Protein AF-A0A7S3V3K7-F1 (afdb_monomer_lite)

Structure (mmCIF, N/CA/C/O backbone):
data_AF-A0A7S3V3K7-F1
#
_entry.id   AF-A0A7S3V3K7-F1
#
loop_
_atom_site.group_PDB
_atom_site.id
_atom_site.type_symbol
_atom_site.label_atom_id
_atom_site.label_alt_id
_atom_site.label_comp_id
_atom_site.label_asym_id
_atom_site.label_entity_id
_atom_site.label_seq_id
_atom_site.pdbx_PDB_ins_code
_atom_site.Cartn_x
_atom_site.Cartn_y
_atom_site.Cartn_z
_atom_site.occupancy
_atom_site.B_iso_or_equiv
_atom_site.auth_seq_id
_atom_site.auth_comp_id
_atom_site.auth_asym_id
_atom_site.auth_atom_id
_atom_site.pdbx_PDB_model_num
ATOM 1 N N . ASP A 1 1 ? 37.224 -3.426 -28.439 1.00 79.62 1 ASP A N 1
ATOM 2 C CA . ASP A 1 1 ? 37.431 -4.455 -29.464 1.00 79.62 1 ASP A CA 1
ATOM 3 C C . ASP A 1 1 ? 36.975 -3.856 -30.791 1.00 79.62 1 ASP A C 1
ATOM 5 O O . ASP A 1 1 ? 35.777 -3.624 -30.920 1.00 79.62 1 ASP A O 1
ATOM 9 N N . PRO A 1 2 ? 37.902 -3.421 -31.664 1.00 82.31 2 PRO A N 1
ATOM 10 C CA . PRO A 1 2 ? 37.580 -2.681 -32.889 1.00 82.31 2 PRO A CA 1
ATOM 11 C C . PRO A 1 2 ? 36.666 -3.451 -33.848 1.00 82.31 2 PRO A C 1
ATOM 13 O O . PRO A 1 2 ? 35.803 -2.840 -34.471 1.00 82.31 2 PRO A O 1
ATOM 16 N N . ASP A 1 3 ? 36.791 -4.778 -33.898 1.00 85.56 3 ASP A N 1
ATOM 17 C CA . ASP A 1 3 ? 36.015 -5.625 -34.810 1.00 85.56 3 ASP A CA 1
ATOM 18 C C . ASP A 1 3 ? 34.524 -5.647 -34.431 1.00 85.56 3 ASP A C 1
ATOM 20 O O . ASP A 1 3 ? 33.648 -5.568 -35.292 1.00 85.56 3 ASP A O 1
ATOM 24 N N . ARG A 1 4 ? 34.216 -5.578 -33.129 1.00 87.19 4 ARG A N 1
ATOM 25 C CA . ARG A 1 4 ? 32.831 -5.518 -32.622 1.00 87.19 4 ARG A CA 1
ATOM 26 C C . ARG A 1 4 ? 32.087 -4.237 -32.994 1.00 87.19 4 ARG A C 1
ATOM 28 O O . ARG A 1 4 ? 30.864 -4.203 -32.912 1.00 87.19 4 ARG A O 1
ATOM 35 N N . ILE A 1 5 ? 32.801 -3.167 -33.354 1.00 89.50 5 ILE A N 1
ATOM 36 C CA . ILE A 1 5 ? 32.175 -1.905 -33.780 1.00 89.50 5 ILE A CA 1
ATOM 37 C C . ILE A 1 5 ? 31.537 -2.083 -35.159 1.00 89.50 5 ILE A C 1
ATOM 39 O O . ILE A 1 5 ? 30.442 -1.580 -35.390 1.00 89.50 5 ILE A O 1
ATOM 43 N N . ILE A 1 6 ? 32.209 -2.811 -36.053 1.00 89.81 6 ILE A N 1
ATOM 44 C CA . ILE A 1 6 ? 31.712 -3.084 -37.403 1.00 89.81 6 ILE A CA 1
ATOM 45 C C . ILE A 1 6 ? 30.536 -4.063 -37.326 1.00 89.81 6 ILE A C 1
ATOM 47 O O . ILE A 1 6 ? 29.502 -3.812 -37.934 1.00 89.81 6 ILE A O 1
ATOM 51 N N . GLU A 1 7 ? 30.648 -5.109 -36.500 1.00 88.50 7 GLU A N 1
ATOM 52 C CA . GLU A 1 7 ? 29.558 -6.069 -36.258 1.00 88.50 7 GLU A CA 1
ATOM 53 C C . GLU A 1 7 ? 28.301 -5.403 -35.673 1.00 88.50 7 GLU A C 1
ATOM 55 O O . GLU A 1 7 ? 27.186 -5.718 -36.075 1.00 88.50 7 GLU A O 1
ATOM 60 N N . ALA A 1 8 ? 28.459 -4.432 -34.765 1.00 89.81 8 ALA A N 1
ATOM 61 C CA . ALA A 1 8 ? 27.336 -3.677 -34.207 1.00 89.81 8 ALA A CA 1
ATOM 62 C C . ALA A 1 8 ? 26.637 -2.751 -35.226 1.00 89.81 8 ALA A C 1
ATOM 64 O O . ALA A 1 8 ? 25.573 -2.214 -34.921 1.00 89.81 8 ALA A O 1
ATOM 65 N N . GLY A 1 9 ? 27.227 -2.531 -36.406 1.00 91.50 9 GLY A N 1
ATOM 66 C CA . GLY A 1 9 ? 26.624 -1.766 -37.499 1.00 91.50 9 GLY A CA 1
ATOM 67 C C . GLY A 1 9 ? 25.732 -2.591 -38.432 1.00 91.50 9 GLY A C 1
ATOM 68 O O . GLY A 1 9 ? 24.989 -1.996 -39.207 1.00 91.50 9 GLY A O 1
ATOM 69 N N . ASP A 1 10 ? 25.788 -3.923 -38.348 1.00 92.62 10 ASP A N 1
ATOM 70 C CA . ASP A 1 10 ? 25.129 -4.869 -39.267 1.00 92.62 10 ASP A CA 1
ATOM 71 C C . ASP A 1 10 ? 24.109 -5.769 -38.537 1.00 92.62 10 ASP A C 1
ATOM 73 O O . ASP A 1 10 ? 23.947 -6.951 -38.829 1.00 92.62 10 ASP A O 1
ATOM 77 N N . VAL A 1 11 ? 23.454 -5.230 -37.502 1.00 93.62 11 VAL A N 1
ATOM 78 C CA . VAL A 1 11 ? 22.500 -5.980 -36.666 1.00 93.62 11 VAL A CA 1
ATOM 79 C C . VAL A 1 11 ? 21.066 -5.773 -37.149 1.00 93.62 11 VAL A C 1
ATOM 81 O O . VAL A 1 11 ? 20.561 -4.652 -37.135 1.00 93.62 11 VAL A O 1
ATOM 84 N N . ASP A 1 12 ? 20.369 -6.866 -37.460 1.00 95.94 12 ASP A N 1
ATOM 85 C CA . ASP A 1 12 ? 18.941 -6.841 -37.819 1.00 95.94 12 ASP A CA 1
ATOM 86 C C . ASP A 1 12 ? 17.998 -6.945 -36.605 1.00 95.94 12 ASP A C 1
ATOM 88 O O . ASP A 1 12 ? 16.816 -6.602 -36.682 1.00 95.94 12 ASP A O 1
ATOM 92 N N . ILE A 1 13 ? 18.492 -7.468 -35.475 1.00 95.25 13 ILE A N 1
ATOM 93 C CA . ILE A 1 13 ? 17.680 -7.788 -34.292 1.00 95.25 13 ILE A CA 1
ATOM 94 C C . ILE A 1 13 ? 18.371 -7.290 -33.023 1.00 95.25 13 ILE A C 1
ATOM 96 O O . ILE A 1 13 ? 19.479 -7.709 -32.695 1.00 95.25 13 ILE A O 1
ATOM 100 N N . CYS A 1 14 ? 17.655 -6.467 -32.253 1.00 93.81 14 CYS A N 1
ATOM 101 C CA . CYS A 1 14 ? 18.086 -5.992 -30.941 1.00 93.81 14 CYS A CA 1
ATOM 102 C C . CYS A 1 14 ? 17.208 -6.588 -29.836 1.00 93.81 14 CYS A C 1
ATOM 104 O O . CYS A 1 14 ? 16.009 -6.313 -29.756 1.00 93.81 14 CYS A O 1
ATOM 106 N N . CYS A 1 15 ? 17.816 -7.375 -28.952 1.00 95.06 15 CYS A N 1
ATOM 107 C CA . CYS A 1 15 ? 17.150 -7.930 -27.777 1.00 95.06 15 CYS A CA 1
ATOM 108 C C . CYS A 1 15 ? 17.337 -6.992 -26.582 1.00 95.06 15 CYS A C 1
ATOM 110 O O . CYS A 1 15 ? 18.466 -6.716 -26.181 1.00 95.06 15 CYS A O 1
ATOM 112 N N . PHE A 1 16 ? 16.235 -6.547 -25.983 1.00 95.44 16 PHE A N 1
ATOM 113 C CA . PHE A 1 16 ? 16.261 -5.742 -24.764 1.00 95.44 16 PHE A CA 1
ATOM 114 C C . PHE A 1 16 ? 15.814 -6.579 -23.572 1.00 95.44 16 PHE A C 1
ATOM 116 O O . PHE A 1 16 ? 14.780 -7.248 -23.629 1.00 95.44 16 PHE A O 1
ATOM 123 N N . ASP A 1 17 ? 16.569 -6.504 -22.478 1.00 96.12 17 ASP A N 1
ATOM 124 C CA . ASP A 1 17 ? 16.058 -6.942 -21.185 1.00 96.12 17 ASP A CA 1
ATOM 125 C C . ASP A 1 17 ? 15.069 -5.904 -20.634 1.00 96.12 17 ASP A C 1
ATOM 127 O O . ASP A 1 17 ? 15.153 -4.714 -20.937 1.00 96.12 17 ASP A O 1
ATOM 131 N N . LYS A 1 18 ? 14.097 -6.332 -19.827 1.00 94.12 18 LYS A N 1
ATOM 132 C CA . LYS A 1 18 ? 13.088 -5.410 -19.290 1.00 94.12 18 LYS A CA 1
ATOM 133 C C . LYS A 1 18 ? 13.594 -4.685 -18.044 1.00 94.12 18 LYS A C 1
ATOM 135 O O . LYS A 1 18 ? 13.580 -3.457 -17.992 1.00 94.12 18 LYS A O 1
ATOM 140 N N . THR A 1 19 ? 13.986 -5.441 -17.021 1.00 87.75 19 THR A N 1
ATOM 141 C CA . THR A 1 19 ? 14.180 -4.926 -15.660 1.00 87.75 19 THR A CA 1
ATOM 142 C C . THR A 1 19 ? 15.614 -4.435 -15.480 1.00 87.75 19 THR A C 1
ATOM 144 O O . THR A 1 19 ? 16.548 -5.221 -15.499 1.00 87.75 19 THR A O 1
ATOM 147 N N . GLY A 1 20 ? 15.799 -3.131 -15.289 1.00 87.50 20 GLY A N 1
ATOM 148 C CA . GLY A 1 20 ? 17.116 -2.492 -15.230 1.00 87.50 20 GLY A CA 1
ATOM 149 C C . GLY A 1 20 ? 17.620 -1.960 -16.577 1.00 87.50 20 GLY A C 1
ATOM 150 O O . GLY A 1 20 ? 18.680 -1.344 -16.603 1.00 87.50 20 GLY A O 1
ATOM 151 N N . THR A 1 21 ? 16.862 -2.152 -17.667 1.00 93.00 21 THR A N 1
ATOM 152 C CA . THR A 1 21 ? 17.130 -1.551 -18.991 1.00 93.00 21 THR A CA 1
ATOM 153 C C . THR A 1 21 ? 15.933 -0.732 -19.479 1.00 93.00 21 THR A C 1
ATOM 155 O O . THR A 1 21 ? 16.046 0.481 -19.617 1.00 93.00 21 THR A O 1
ATOM 158 N N . LEU A 1 22 ? 14.769 -1.361 -19.698 1.00 94.88 22 LEU A N 1
ATOM 159 C CA . LEU A 1 22 ? 13.545 -0.653 -20.109 1.00 94.88 22 LEU A CA 1
ATOM 160 C C . LEU A 1 22 ? 12.800 -0.021 -18.928 1.00 94.88 22 LEU A C 1
ATOM 162 O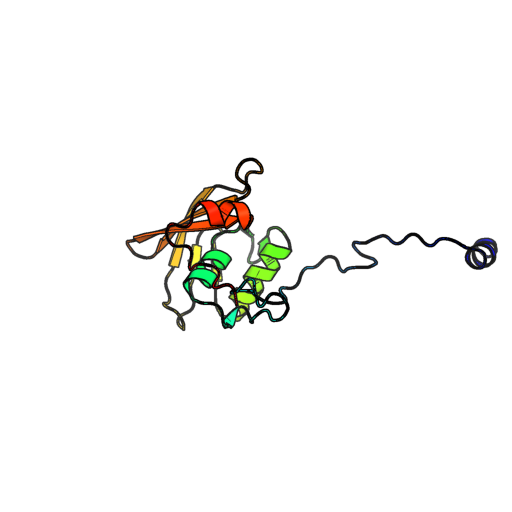 O . LEU A 1 22 ? 12.131 0.996 -19.092 1.00 94.88 22 LEU A O 1
ATOM 166 N N . THR A 1 23 ? 12.884 -0.631 -17.744 1.00 91.62 23 THR A N 1
ATOM 167 C CA . THR A 1 23 ? 12.262 -0.120 -16.517 1.00 91.62 23 THR A CA 1
ATOM 168 C C . THR A 1 23 ? 13.263 -0.041 -15.381 1.00 91.62 23 THR A C 1
ATOM 170 O O . THR A 1 23 ? 14.134 -0.898 -15.248 1.00 91.62 23 THR A O 1
ATOM 173 N N . GLU A 1 24 ? 13.086 0.931 -14.495 1.00 89.81 24 GLU A N 1
ATOM 174 C CA . GLU A 1 24 ? 13.853 1.017 -13.255 1.00 89.81 24 GLU A CA 1
ATOM 175 C C . GLU A 1 24 ? 13.446 -0.100 -12.274 1.00 89.81 24 GLU A C 1
ATOM 177 O O . GLU A 1 24 ? 12.331 -0.620 -12.317 1.00 89.81 24 GLU A O 1
ATOM 182 N N . ASN A 1 25 ? 14.337 -0.446 -11.340 1.00 85.25 25 ASN A N 1
ATOM 183 C CA . ASN A 1 25 ? 14.090 -1.464 -10.306 1.00 85.25 25 ASN A CA 1
ATOM 184 C C . ASN A 1 25 ? 13.220 -0.953 -9.144 1.00 85.25 25 ASN A C 1
ATOM 186 O O . ASN A 1 25 ? 13.307 -1.470 -8.035 1.00 85.25 25 ASN A O 1
ATOM 190 N N . HIS A 1 26 ? 12.430 0.098 -9.355 1.00 84.69 26 HIS A N 1
ATOM 191 C CA . HIS A 1 26 ? 11.558 0.648 -8.327 1.00 84.69 26 HIS A CA 1
ATOM 192 C C . HIS A 1 26 ? 10.170 0.934 -8.886 1.00 84.69 26 HIS A C 1
ATOM 194 O O . HIS A 1 26 ? 10.000 1.371 -10.020 1.00 84.69 26 HIS A O 1
ATOM 200 N N . MET A 1 27 ? 9.162 0.691 -8.055 1.00 90.38 27 MET A N 1
ATOM 201 C CA . MET A 1 27 ? 7.769 0.970 -8.382 1.00 90.38 27 MET A CA 1
ATOM 202 C C . MET A 1 27 ? 7.370 2.325 -7.806 1.00 90.38 27 MET A C 1
ATOM 204 O O . MET A 1 27 ? 7.797 2.688 -6.710 1.00 90.38 27 MET A O 1
ATOM 208 N N . ARG A 1 28 ? 6.500 3.051 -8.503 1.00 91.12 28 ARG A N 1
ATOM 209 C CA . ARG A 1 28 ? 5.824 4.242 -7.973 1.00 91.12 28 ARG A CA 1
ATOM 210 C C . ARG A 1 28 ? 4.322 4.044 -8.060 1.00 91.12 28 ARG A C 1
ATOM 212 O O . ARG A 1 28 ? 3.835 3.374 -8.973 1.00 91.12 28 ARG A O 1
ATOM 219 N N . VAL A 1 29 ? 3.591 4.609 -7.109 1.00 93.38 29 VAL A N 1
ATOM 220 C CA . VAL A 1 29 ? 2.131 4.590 -7.150 1.00 93.38 29 VAL A CA 1
ATOM 221 C C . VAL A 1 29 ? 1.671 5.754 -8.011 1.00 93.38 29 VAL A C 1
ATOM 223 O O . VAL A 1 29 ? 1.945 6.906 -7.708 1.00 93.38 29 VAL A O 1
ATOM 226 N N . ARG A 1 30 ? 0.970 5.453 -9.106 1.00 92.38 30 ARG A N 1
ATOM 227 C CA . ARG A 1 30 ? 0.348 6.488 -9.946 1.00 92.38 30 ARG A CA 1
ATOM 228 C C . ARG A 1 30 ? -0.898 7.083 -9.282 1.00 92.38 30 ARG A C 1
ATOM 230 O O . ARG A 1 30 ? -1.208 8.247 -9.491 1.00 92.38 30 ARG A O 1
ATOM 237 N N . GLY A 1 31 ? -1.620 6.267 -8.521 1.00 92.19 31 GLY A N 1
ATOM 238 C CA . GLY A 1 31 ? -2.841 6.632 -7.814 1.00 92.19 31 GLY A CA 1
ATOM 239 C C . GLY A 1 31 ? -3.751 5.420 -7.636 1.00 92.19 31 GLY A C 1
ATOM 240 O O . GLY A 1 31 ? -3.349 4.281 -7.886 1.00 92.19 31 GLY A O 1
ATOM 241 N N . ILE A 1 32 ? -4.979 5.673 -7.197 1.00 92.50 32 ILE A N 1
ATOM 242 C CA . ILE A 1 32 ? -5.976 4.660 -6.863 1.00 92.50 32 ILE A CA 1
ATOM 243 C C . ILE A 1 32 ? -7.192 4.839 -7.760 1.00 92.50 32 ILE A C 1
ATOM 245 O O . ILE A 1 32 ? -7.661 5.949 -7.991 1.00 92.50 32 ILE A O 1
ATOM 249 N N . VAL A 1 33 ? -7.712 3.726 -8.261 1.00 92.06 33 VAL A N 1
ATOM 250 C CA . VAL A 1 33 ? -8.937 3.693 -9.057 1.00 92.06 33 VAL A CA 1
ATOM 251 C C . VAL A 1 33 ? -10.057 3.185 -8.158 1.00 92.06 33 VAL A C 1
ATOM 253 O O . VAL A 1 33 ? -10.021 2.038 -7.711 1.00 92.06 33 VAL A O 1
ATOM 256 N N . CYS A 1 34 ? -11.022 4.054 -7.862 1.00 84.88 34 CYS A N 1
ATOM 257 C CA . CYS A 1 34 ? -12.184 3.719 -7.036 1.00 84.88 34 CYS A CA 1
ATOM 258 C C . CYS A 1 34 ? -13.368 3.217 -7.876 1.00 84.88 34 CYS A C 1
ATOM 260 O O . CYS A 1 34 ? -14.150 2.409 -7.384 1.00 84.88 34 CYS A O 1
ATOM 262 N N . ASP A 1 35 ? -13.470 3.660 -9.133 1.00 83.00 35 ASP A N 1
ATOM 263 C CA . ASP A 1 35 ? -14.479 3.217 -10.095 1.00 83.00 35 ASP A CA 1
ATOM 264 C C . ASP A 1 35 ? -13.787 2.491 -11.265 1.00 83.00 35 ASP A C 1
ATOM 266 O O . ASP A 1 35 ? -12.927 3.079 -11.926 1.00 83.00 35 ASP A O 1
ATOM 270 N N . PRO A 1 36 ? -14.142 1.228 -11.568 1.00 79.06 36 PRO A N 1
ATOM 271 C CA . PRO A 1 36 ? -13.644 0.522 -12.749 1.00 79.06 36 PRO A CA 1
ATOM 272 C C . PRO A 1 36 ? -13.852 1.263 -14.079 1.00 79.06 36 PRO A C 1
ATOM 274 O O . PRO A 1 36 ? -13.141 0.977 -15.039 1.00 79.06 36 PRO A O 1
ATOM 277 N N . LYS A 1 37 ? -14.796 2.208 -14.161 1.00 84.94 37 LYS A N 1
ATOM 278 C CA . LYS A 1 37 ? -15.017 3.054 -15.344 1.00 84.94 37 LYS A CA 1
ATOM 279 C C . LYS A 1 37 ? -13.982 4.180 -15.482 1.00 84.94 37 LYS A C 1
ATOM 281 O O . LYS A 1 37 ? -13.858 4.751 -16.559 1.00 84.94 37 LYS A O 1
ATOM 286 N N . SER A 1 38 ? -13.218 4.491 -14.431 1.00 86.00 38 SER A N 1
ATOM 287 C CA . SER A 1 38 ? -12.264 5.608 -14.388 1.00 86.00 38 SER A CA 1
ATOM 288 C C . SER A 1 38 ? -10.798 5.155 -14.316 1.00 86.00 38 SER A C 1
ATOM 290 O O . SER A 1 38 ? -9.967 5.836 -13.713 1.00 86.00 38 SER A O 1
ATOM 292 N N . VAL A 1 39 ? -10.461 4.000 -14.904 1.00 83.38 39 VAL A N 1
ATOM 293 C CA . VAL A 1 39 ? -9.109 3.400 -14.826 1.00 83.38 39 VAL A CA 1
ATOM 294 C C . VAL A 1 39 ? -8.010 4.342 -15.330 1.00 83.38 39 VAL A C 1
ATOM 296 O O . VAL A 1 39 ? -6.926 4.380 -14.748 1.00 83.38 39 VAL A O 1
ATOM 299 N N . ASP A 1 40 ? -8.299 5.153 -16.347 1.00 89.12 40 ASP A N 1
ATOM 300 C CA . ASP A 1 40 ? -7.330 6.097 -16.919 1.00 89.12 40 ASP A CA 1
ATOM 301 C C . ASP A 1 40 ? -7.134 7.371 -16.081 1.00 89.12 40 ASP A C 1
ATOM 303 O O . ASP A 1 40 ? -6.185 8.128 -16.303 1.00 89.12 40 ASP A O 1
ATOM 307 N N . SER A 1 41 ? -7.997 7.591 -15.085 1.00 90.06 41 SER A N 1
ATOM 308 C CA . SER A 1 41 ? -8.009 8.772 -14.215 1.00 90.06 41 SER A CA 1
ATOM 309 C C . SER A 1 41 ? -7.891 8.370 -12.738 1.00 90.06 41 SER A C 1
ATOM 311 O O . SER A 1 41 ? -8.844 8.535 -11.973 1.00 90.06 41 SER A O 1
ATOM 313 N N . PRO A 1 42 ? -6.743 7.807 -12.312 1.00 92.56 42 PRO A N 1
ATOM 314 C CA . PRO A 1 42 ? -6.531 7.443 -10.918 1.00 92.56 42 PRO A CA 1
ATOM 315 C C . PRO A 1 42 ? -6.479 8.693 -10.033 1.00 92.56 42 PRO A C 1
ATOM 317 O O . PRO A 1 42 ? -5.906 9.715 -10.415 1.00 92.56 42 PRO A O 1
ATOM 320 N N . VAL A 1 43 ? -7.030 8.594 -8.825 1.00 92.62 43 VAL A N 1
ATOM 321 C CA . VAL A 1 43 ? -6.969 9.668 -7.828 1.00 92.62 43 VAL A CA 1
ATOM 322 C C . VAL A 1 43 ? -5.728 9.522 -6.942 1.00 92.62 43 VAL A C 1
ATOM 324 O O . VAL A 1 43 ? -5.269 8.400 -6.708 1.00 92.62 43 VAL A O 1
ATOM 327 N N . PRO A 1 44 ? -5.172 10.620 -6.406 1.00 92.50 44 PRO A N 1
ATOM 328 C CA . PRO A 1 44 ? -4.109 10.546 -5.410 1.00 92.50 44 PRO A CA 1
ATOM 329 C C . PRO A 1 44 ? -4.524 9.729 -4.183 1.00 92.50 44 PRO A C 1
ATOM 331 O O . PRO A 1 44 ? -5.682 9.769 -3.762 1.00 92.50 44 PRO A O 1
ATOM 334 N N . THR A 1 45 ? -3.562 9.063 -3.539 1.00 90.38 45 THR A N 1
ATOM 335 C CA . THR A 1 45 ? -3.808 8.292 -2.308 1.00 90.38 45 THR A CA 1
ATOM 336 C C . THR A 1 45 ? -4.433 9.144 -1.199 1.00 90.38 45 THR A C 1
ATOM 338 O O . THR A 1 45 ? -5.226 8.636 -0.419 1.00 90.38 45 THR A O 1
ATOM 341 N N . ALA A 1 46 ? -4.155 10.449 -1.170 1.00 89.44 46 ALA A N 1
ATOM 342 C CA . ALA A 1 46 ? -4.741 11.392 -0.216 1.00 89.44 46 ALA A CA 1
ATOM 343 C C . ALA A 1 46 ? -6.245 11.659 -0.406 1.00 89.44 46 ALA A C 1
ATOM 345 O O . ALA A 1 46 ? -6.880 12.210 0.487 1.00 89.44 46 ALA A O 1
ATOM 346 N N . GLN A 1 47 ? -6.817 11.299 -1.558 1.00 90.62 47 GLN A N 1
ATOM 347 C CA . GLN A 1 47 ? -8.232 11.525 -1.873 1.00 90.62 47 GLN A CA 1
ATOM 348 C C . GLN A 1 47 ? -9.094 10.271 -1.688 1.00 90.62 47 GLN A C 1
ATOM 350 O O . GLN A 1 47 ? -10.302 10.311 -1.919 1.00 90.62 47 GLN A O 1
ATOM 355 N N . VAL A 1 48 ? -8.503 9.142 -1.290 1.00 90.56 48 VAL A N 1
ATOM 356 C CA . VAL A 1 48 ? -9.281 7.923 -1.060 1.00 90.56 48 VAL A CA 1
ATOM 357 C C . VAL A 1 48 ? -10.019 7.975 0.263 1.00 90.56 48 VAL A C 1
ATOM 359 O O . VAL A 1 48 ? -9.580 8.591 1.232 1.00 90.56 48 VAL A O 1
ATOM 362 N N . ASN A 1 49 ? -11.158 7.288 0.315 1.00 91.56 49 ASN A N 1
ATOM 363 C CA . ASN A 1 49 ? -11.924 7.213 1.545 1.00 91.56 49 ASN A CA 1
ATOM 364 C C . ASN A 1 49 ? -11.115 6.531 2.665 1.00 91.56 49 ASN A C 1
ATOM 366 O O . ASN A 1 49 ? -10.218 5.712 2.433 1.00 91.56 49 ASN A O 1
ATOM 370 N N . PHE A 1 50 ? -11.492 6.841 3.900 1.00 92.75 50 PHE A N 1
ATOM 371 C CA . PHE A 1 50 ? -10.767 6.403 5.084 1.00 92.75 50 PHE A CA 1
ATOM 372 C C . PHE A 1 50 ? -10.668 4.874 5.230 1.00 92.75 50 PHE A C 1
ATOM 374 O O . PHE A 1 50 ? -9.644 4.353 5.673 1.00 92.75 50 PHE A O 1
ATOM 381 N N . ILE A 1 51 ? -11.704 4.132 4.829 1.00 92.31 51 ILE A N 1
ATOM 382 C CA . ILE A 1 51 ? -11.707 2.664 4.900 1.00 92.31 51 ILE A CA 1
ATOM 383 C C . ILE A 1 51 ? -10.697 2.084 3.901 1.00 92.31 51 ILE A C 1
ATOM 385 O O . ILE A 1 51 ? -9.920 1.200 4.264 1.00 92.31 51 ILE A O 1
ATOM 389 N N . SER A 1 52 ? -10.653 2.608 2.676 1.00 93.38 52 SER A N 1
ATOM 390 C CA . SER A 1 52 ? -9.667 2.220 1.664 1.00 93.38 52 SER A CA 1
ATOM 391 C C . SER A 1 52 ? -8.240 2.513 2.126 1.00 93.38 52 SER A C 1
ATOM 393 O O . SER A 1 52 ? -7.373 1.648 2.000 1.00 93.38 52 SER A O 1
ATOM 395 N N . ALA A 1 53 ? -8.001 3.679 2.736 1.00 95.12 53 ALA A N 1
ATOM 396 C CA . ALA A 1 53 ? -6.699 4.010 3.3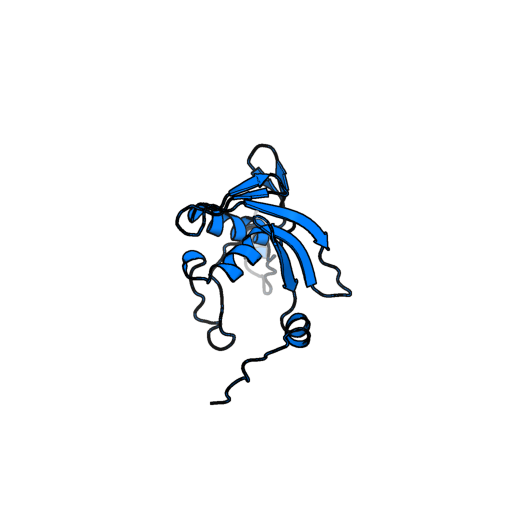14 1.00 95.12 53 ALA A CA 1
ATOM 397 C C . ALA A 1 53 ? -6.283 2.995 4.396 1.00 95.12 53 ALA A C 1
ATOM 399 O O . ALA A 1 53 ? -5.158 2.495 4.370 1.00 95.12 53 ALA A O 1
ATOM 400 N N . ARG A 1 54 ? -7.209 2.585 5.280 1.00 96.31 54 ARG A N 1
ATOM 401 C CA . ARG A 1 54 ? -6.954 1.525 6.275 1.00 96.31 54 ARG A CA 1
ATOM 402 C C . ARG A 1 54 ? -6.580 0.192 5.631 1.00 96.31 54 ARG A C 1
ATOM 404 O O . ARG A 1 54 ? -5.645 -0.446 6.104 1.00 96.31 54 ARG A O 1
ATOM 411 N N . ILE A 1 55 ? -7.256 -0.223 4.554 1.00 96.50 55 ILE A N 1
ATOM 412 C CA . ILE A 1 55 ? -6.926 -1.465 3.828 1.00 96.50 55 ILE A CA 1
ATOM 413 C C . ILE A 1 55 ? -5.484 -1.418 3.314 1.00 96.50 55 ILE A C 1
ATOM 415 O O . ILE A 1 55 ? -4.735 -2.371 3.530 1.00 96.50 55 ILE A O 1
ATOM 419 N N . LEU A 1 56 ? -5.086 -0.318 2.670 1.00 96.00 56 LEU A N 1
ATOM 420 C CA . LEU A 1 56 ? -3.723 -0.136 2.158 1.00 96.00 56 LEU A CA 1
ATOM 421 C C . LEU A 1 56 ? -2.684 -0.127 3.280 1.00 96.00 56 LEU A C 1
ATOM 423 O O . LEU A 1 56 ? -1.594 -0.670 3.110 1.00 96.00 56 LEU A O 1
ATOM 427 N N . ALA A 1 57 ? -3.046 0.448 4.425 1.00 96.62 57 ALA A N 1
ATOM 428 C CA . ALA A 1 57 ? -2.159 0.591 5.563 1.00 96.62 57 ALA A CA 1
ATOM 429 C C . ALA A 1 57 ? -1.906 -0.720 6.321 1.00 96.62 57 ALA A C 1
ATOM 431 O O . ALA A 1 57 ? -0.860 -0.847 6.934 1.00 96.62 57 ALA A O 1
ATOM 432 N N . VAL A 1 58 ? -2.832 -1.688 6.325 1.00 97.19 58 VAL A N 1
ATOM 433 C CA . VAL A 1 58 ? -2.697 -2.903 7.167 1.00 97.19 58 VAL A CA 1
ATOM 434 C C . VAL A 1 58 ? -2.701 -4.214 6.398 1.00 97.19 58 VAL A C 1
ATOM 436 O O . VAL A 1 58 ? -2.149 -5.210 6.866 1.00 97.19 58 VAL A O 1
ATOM 439 N N . CYS A 1 59 ? -3.325 -4.259 5.222 1.00 96.00 59 CYS A N 1
ATOM 440 C CA . CYS A 1 59 ? -3.449 -5.482 4.442 1.00 96.00 59 CYS A CA 1
ATOM 441 C C . CYS A 1 59 ? -2.201 -5.659 3.569 1.00 96.00 59 CYS A C 1
ATOM 443 O O . CYS A 1 59 ? -2.280 -5.620 2.348 1.00 96.00 59 CYS A O 1
ATOM 445 N N . HIS A 1 60 ? -1.027 -5.810 4.177 1.00 95.56 60 HIS A N 1
ATOM 446 C CA . HIS A 1 60 ? 0.252 -5.978 3.484 1.00 95.56 60 HIS A CA 1
ATOM 447 C C . HIS A 1 60 ? 1.185 -6.916 4.254 1.00 95.56 60 HIS A C 1
ATOM 449 O O . HIS A 1 60 ? 0.964 -7.210 5.428 1.00 95.56 60 HIS A O 1
ATOM 455 N N . SER A 1 61 ? 2.263 -7.344 3.604 1.00 93.81 61 SER A N 1
ATOM 456 C CA . SER A 1 61 ? 3.297 -8.204 4.190 1.00 93.81 61 SER A CA 1
ATOM 457 C C . SER A 1 61 ? 4.531 -7.446 4.692 1.00 93.81 61 SER A C 1
ATOM 459 O O . SER A 1 61 ? 5.513 -8.075 5.092 1.00 93.81 61 SER A O 1
ATOM 461 N N . LEU A 1 62 ? 4.492 -6.107 4.673 1.00 95.88 62 LEU A N 1
ATOM 462 C CA . LEU A 1 62 ? 5.607 -5.276 5.118 1.00 95.88 62 LEU A CA 1
ATOM 463 C C . LEU A 1 62 ? 6.006 -5.567 6.564 1.00 95.88 62 LEU A C 1
ATOM 465 O O . LEU A 1 62 ? 5.159 -5.750 7.438 1.00 95.88 62 LEU A O 1
ATOM 469 N N . ARG A 1 63 ? 7.313 -5.519 6.809 1.00 94.19 63 ARG A N 1
ATOM 470 C CA . ARG A 1 63 ? 7.909 -5.497 8.145 1.00 94.19 63 ARG A CA 1
ATOM 471 C C . ARG A 1 63 ? 8.699 -4.220 8.348 1.00 94.19 63 ARG A C 1
ATOM 473 O O . ARG A 1 63 ? 9.242 -3.665 7.392 1.00 94.19 63 ARG A O 1
ATOM 480 N N . ARG A 1 64 ? 8.821 -3.790 9.602 1.00 92.69 64 ARG A N 1
ATOM 481 C CA . ARG A 1 64 ? 9.711 -2.689 9.976 1.00 92.69 64 ARG A CA 1
ATOM 482 C C . ARG A 1 64 ? 10.935 -3.240 10.695 1.00 92.69 64 ARG A C 1
ATOM 484 O O . ARG A 1 64 ? 10.803 -3.931 11.696 1.00 92.69 64 ARG A O 1
ATOM 491 N N . LEU A 1 65 ? 12.124 -2.937 10.182 1.00 92.06 65 LEU A N 1
ATOM 492 C CA . LEU A 1 65 ? 13.398 -3.314 10.798 1.00 92.06 65 LEU A CA 1
ATOM 493 C C . LEU A 1 65 ? 14.327 -2.104 10.794 1.00 92.06 65 LEU A C 1
ATOM 495 O O . LEU A 1 65 ? 14.583 -1.531 9.736 1.00 92.06 65 LEU A O 1
ATOM 499 N N . ASN A 1 66 ? 14.823 -1.706 11.968 1.00 90.12 66 ASN A N 1
ATOM 500 C CA . ASN A 1 66 ? 15.728 -0.559 12.134 1.00 90.12 66 ASN A CA 1
ATOM 501 C C . ASN A 1 66 ? 15.204 0.720 11.451 1.00 90.12 66 ASN A C 1
ATOM 503 O O . ASN A 1 66 ? 15.925 1.409 10.736 1.00 90.12 66 ASN A O 1
ATOM 507 N N . GLY A 1 67 ? 13.905 0.993 11.599 1.00 86.56 67 GLY A N 1
ATOM 508 C CA . GLY A 1 67 ? 13.246 2.150 10.990 1.00 86.56 67 GLY A CA 1
ATOM 509 C C . GLY A 1 67 ? 12.926 2.020 9.495 1.00 86.56 67 GLY A C 1
ATOM 510 O O . GLY A 1 67 ? 12.163 2.842 8.991 1.00 86.56 67 GLY A O 1
ATOM 511 N N . LYS A 1 68 ? 13.418 0.985 8.801 1.00 91.88 68 LYS A N 1
ATOM 512 C CA . LYS A 1 68 ? 13.195 0.752 7.367 1.00 91.88 68 LYS A CA 1
ATOM 513 C C . LYS A 1 68 ? 12.028 -0.207 7.119 1.00 91.88 68 LYS A C 1
ATOM 515 O O . LYS A 1 68 ? 11.873 -1.200 7.827 1.00 91.88 68 LYS A O 1
ATOM 520 N N . LEU A 1 69 ? 11.240 0.076 6.081 1.00 95.06 69 LEU A N 1
ATOM 521 C CA . LEU A 1 69 ? 10.216 -0.833 5.563 1.00 95.06 69 LEU A CA 1
ATOM 522 C C . LEU A 1 69 ? 10.857 -1.902 4.674 1.00 95.06 69 LEU A C 1
ATOM 524 O O . LEU A 1 69 ? 11.622 -1.583 3.762 1.00 95.06 69 LEU A O 1
ATOM 528 N N . LEU A 1 70 ? 10.531 -3.161 4.944 1.00 95.19 70 LEU A N 1
ATOM 529 C CA . LEU A 1 70 ? 10.976 -4.331 4.198 1.00 95.19 70 LEU A CA 1
ATOM 530 C C . LEU A 1 70 ? 9.764 -5.071 3.640 1.00 95.19 70 LEU A C 1
ATOM 532 O O . LEU A 1 70 ? 8.824 -5.361 4.375 1.00 95.19 70 LEU A O 1
ATOM 536 N N . GLY A 1 71 ? 9.810 -5.414 2.359 1.00 94.56 71 GLY A N 1
ATOM 537 C CA . GLY A 1 71 ? 8.762 -6.152 1.666 1.00 94.56 71 GLY A CA 1
ATOM 538 C C . GLY A 1 71 ? 8.848 -5.931 0.157 1.00 94.56 71 GLY A C 1
ATOM 539 O O . GLY A 1 71 ? 9.826 -5.345 -0.309 1.00 94.56 71 GLY A O 1
ATOM 540 N N . PRO A 1 72 ? 7.854 -6.400 -0.610 1.00 93.62 72 PRO A N 1
ATOM 541 C CA . PRO A 1 72 ? 7.796 -6.162 -2.048 1.00 93.62 72 PRO A CA 1
ATOM 542 C C . PRO A 1 72 ? 7.781 -4.663 -2.378 1.00 93.62 72 PRO A C 1
ATOM 544 O O . PRO A 1 72 ? 7.060 -3.904 -1.727 1.00 93.62 72 PRO A O 1
ATOM 547 N N . ASP A 1 73 ? 8.506 -4.244 -3.420 1.00 92.75 73 ASP A N 1
ATOM 548 C CA . ASP A 1 73 ? 8.678 -2.818 -3.751 1.00 92.75 73 ASP A CA 1
ATOM 549 C C . ASP A 1 73 ? 7.355 -2.074 -3.935 1.00 92.75 73 ASP A C 1
ATOM 551 O O . ASP A 1 73 ? 7.202 -0.950 -3.473 1.00 92.75 73 ASP A O 1
ATOM 555 N N . TRP A 1 74 ? 6.355 -2.707 -4.547 1.00 91.94 74 TRP A N 1
ATOM 556 C CA . TRP A 1 74 ? 5.039 -2.099 -4.738 1.00 91.94 74 TRP A CA 1
ATOM 557 C C . TRP A 1 74 ? 4.272 -1.891 -3.418 1.00 91.94 74 TRP A C 1
ATOM 559 O O . TRP A 1 74 ? 3.552 -0.900 -3.295 1.00 91.94 74 TRP A O 1
ATOM 569 N N . GLU A 1 75 ? 4.437 -2.766 -2.414 1.00 95.50 75 GLU A N 1
ATOM 570 C CA . GLU A 1 75 ? 3.860 -2.553 -1.076 1.00 95.50 75 GLU A CA 1
ATOM 571 C C . GLU A 1 75 ? 4.591 -1.421 -0.357 1.00 95.50 75 GLU A C 1
ATOM 573 O O . GLU A 1 75 ? 3.947 -0.552 0.228 1.00 95.50 75 GLU A O 1
ATOM 578 N N . VAL A 1 76 ? 5.926 -1.402 -0.445 1.00 95.94 76 VAL A N 1
ATOM 579 C CA . VAL A 1 76 ? 6.754 -0.350 0.158 1.00 95.94 76 VAL A CA 1
ATOM 580 C C . VAL A 1 76 ? 6.391 1.009 -0.431 1.00 95.94 76 VAL A C 1
ATOM 582 O O . VAL A 1 76 ? 6.167 1.952 0.323 1.00 95.94 76 VAL A O 1
ATOM 585 N N . SER A 1 77 ? 6.289 1.115 -1.756 1.00 95.62 77 SER A N 1
ATOM 586 C CA . SER A 1 77 ? 5.906 2.356 -2.429 1.00 95.62 77 SER A CA 1
ATOM 587 C C . SER A 1 77 ? 4.493 2.788 -2.052 1.00 95.62 77 SER A C 1
ATOM 589 O O . SER A 1 77 ? 4.292 3.952 -1.736 1.00 95.62 77 SER A O 1
ATOM 591 N N . THR A 1 78 ? 3.537 1.857 -1.973 1.00 95.94 78 THR A N 1
ATOM 592 C CA . THR A 1 78 ? 2.170 2.175 -1.524 1.00 95.94 78 THR A CA 1
ATOM 593 C C . THR A 1 78 ? 2.136 2.711 -0.098 1.00 95.94 78 THR A C 1
ATOM 595 O O . THR A 1 78 ? 1.455 3.694 0.175 1.00 95.94 78 THR A O 1
ATOM 598 N N . PHE A 1 79 ? 2.883 2.099 0.822 1.00 96.69 79 PHE A N 1
ATOM 599 C CA . PHE A 1 79 ? 2.903 2.564 2.203 1.00 96.69 79 PHE A CA 1
ATOM 600 C C . PHE A 1 79 ? 3.629 3.908 2.346 1.00 96.69 79 PHE A C 1
ATOM 602 O O . PHE A 1 79 ? 3.213 4.733 3.151 1.00 96.69 79 PHE A O 1
ATOM 609 N N . LYS A 1 80 ? 4.667 4.176 1.543 1.00 95.88 80 LYS A N 1
ATOM 610 C CA . LYS A 1 80 ? 5.341 5.484 1.522 1.00 95.88 80 LYS A CA 1
ATOM 611 C C . LYS A 1 80 ? 4.390 6.629 1.157 1.00 95.88 80 LYS A C 1
ATOM 613 O O . LYS A 1 80 ? 4.409 7.637 1.852 1.00 95.88 80 LYS A O 1
ATOM 618 N N . GLU A 1 81 ? 3.495 6.440 0.184 1.00 96.06 81 GLU A N 1
ATOM 619 C CA . GLU A 1 81 ? 2.442 7.427 -0.136 1.00 96.06 81 GLU A CA 1
ATOM 620 C C . GLU A 1 81 ? 1.525 7.725 1.064 1.00 96.06 81 GLU A C 1
ATOM 622 O O . GLU A 1 81 ? 1.033 8.840 1.233 1.00 96.06 81 GLU A O 1
ATOM 627 N N . LEU A 1 82 ? 1.272 6.726 1.919 1.00 96.12 82 LEU A N 1
ATOM 628 C CA . LEU A 1 82 ? 0.528 6.921 3.166 1.00 96.12 82 LEU A CA 1
ATOM 629 C C . LEU A 1 82 ? 1.382 7.633 4.226 1.00 96.12 82 LEU A C 1
ATOM 631 O O . LEU A 1 82 ? 0.861 8.457 4.977 1.00 96.12 82 LEU A O 1
ATOM 635 N N . GLN A 1 83 ? 2.689 7.358 4.290 1.00 95.56 83 GLN A N 1
ATOM 636 C CA . GLN A 1 83 ? 3.598 8.046 5.214 1.00 95.56 83 GLN A CA 1
ATOM 637 C C . GLN A 1 83 ? 3.686 9.546 4.938 1.00 95.56 83 GLN A C 1
ATOM 639 O O . GLN A 1 83 ? 3.733 10.324 5.889 1.00 95.56 83 GLN A O 1
ATOM 644 N N . GLU A 1 84 ? 3.639 9.959 3.670 1.00 94.75 84 GLU A N 1
ATOM 645 C CA . GLU A 1 84 ? 3.572 11.377 3.284 1.00 94.75 84 GLU A CA 1
ATOM 646 C C . GLU A 1 84 ? 2.312 12.073 3.819 1.00 94.75 84 GLU A C 1
ATOM 648 O O . GLU A 1 84 ? 2.323 13.270 4.092 1.00 94.75 84 GLU A O 1
ATOM 653 N N . GLN A 1 85 ? 1.246 11.310 4.063 1.00 94.19 85 GLN A N 1
ATOM 654 C CA . GLN A 1 85 ? 0.002 11.786 4.672 1.00 94.19 85 GLN A CA 1
ATOM 655 C C . GLN A 1 85 ? -0.022 11.627 6.202 1.00 94.19 85 GLN A C 1
ATOM 657 O O . GLN A 1 85 ? -1.047 11.877 6.832 1.00 94.19 85 GLN A O 1
ATOM 662 N N . GLY A 1 86 ? 1.081 11.184 6.810 1.00 95.94 86 GLY A N 1
ATOM 663 C CA . GLY A 1 86 ? 1.238 11.063 8.260 1.00 95.94 86 GLY A CA 1
ATOM 664 C C . GLY A 1 86 ? 0.946 9.681 8.852 1.00 95.94 86 GLY A C 1
ATOM 665 O O . GLY A 1 86 ? 1.051 9.529 10.071 1.00 95.94 86 GLY A O 1
ATOM 666 N N . TRP A 1 87 ? 0.622 8.668 8.041 1.00 97.19 87 TRP A N 1
ATOM 667 C CA . TRP A 1 87 ? 0.450 7.294 8.529 1.00 97.19 87 TRP A CA 1
ATOM 668 C C . TRP A 1 87 ? 1.796 6.705 8.954 1.00 97.19 87 TRP A C 1
ATOM 670 O O . TRP A 1 87 ? 2.825 6.939 8.318 1.00 97.19 87 TRP A O 1
ATOM 680 N N . LYS A 1 88 ? 1.823 5.912 10.029 1.00 96.75 88 LYS A N 1
ATOM 681 C CA . LYS A 1 88 ? 3.082 5.349 10.546 1.00 96.75 88 LYS A CA 1
ATOM 682 C C . LYS A 1 88 ? 2.926 3.876 10.872 1.00 96.75 88 LYS A C 1
ATOM 684 O O . LYS A 1 88 ? 2.100 3.522 11.699 1.00 96.75 88 LYS A O 1
ATOM 689 N N . LEU A 1 89 ? 3.765 3.027 10.285 1.00 96.50 89 LEU A N 1
ATOM 690 C CA . LEU A 1 89 ? 3.960 1.660 10.765 1.00 96.50 89 LEU A CA 1
ATOM 691 C C . LEU A 1 89 ? 4.892 1.744 11.977 1.00 96.50 89 LEU A C 1
ATOM 693 O O . LEU A 1 89 ? 6.099 1.853 11.793 1.00 96.50 89 LEU A O 1
ATOM 697 N N . GLU A 1 90 ? 4.364 1.818 13.200 1.00 93.19 90 GLU A N 1
ATOM 698 C CA . GLU A 1 90 ? 5.181 1.892 14.424 1.00 93.19 90 GLU A CA 1
ATOM 699 C C . GLU A 1 90 ? 6.005 0.616 14.595 1.00 93.19 90 GLU A C 1
ATOM 701 O O . GLU A 1 90 ? 7.227 0.689 14.718 1.00 93.19 90 GLU A O 1
ATOM 706 N N . ASP A 1 91 ? 5.334 -0.524 14.474 1.00 89.44 91 ASP A N 1
ATOM 707 C CA . ASP A 1 91 ? 5.894 -1.872 14.477 1.00 89.44 91 ASP A CA 1
ATOM 708 C C . ASP A 1 91 ? 5.236 -2.681 13.347 1.00 89.44 91 ASP A C 1
ATOM 710 O O . ASP A 1 91 ? 4.248 -2.237 12.767 1.00 89.44 91 ASP A O 1
ATOM 714 N N . THR A 1 92 ? 5.751 -3.869 13.034 1.00 88.31 92 THR A N 1
ATOM 715 C CA . THR A 1 92 ? 5.227 -4.777 11.997 1.00 88.31 92 THR A CA 1
ATOM 716 C C . THR A 1 92 ? 3.710 -4.986 12.097 1.00 88.31 92 THR A C 1
ATOM 718 O O . THR A 1 92 ? 3.042 -5.113 11.069 1.00 88.31 92 THR A O 1
ATOM 721 N N . ASP A 1 93 ? 3.167 -4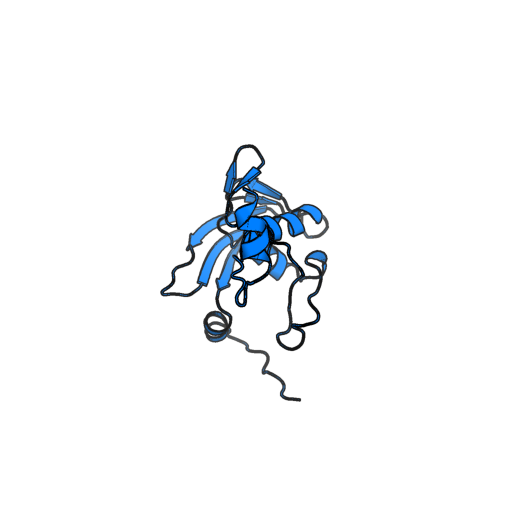.956 13.317 1.00 95.19 93 ASP A N 1
ATOM 722 C CA . ASP A 1 93 ? 1.753 -5.203 13.598 1.00 95.19 93 ASP A CA 1
ATOM 723 C C . ASP A 1 93 ? 0.970 -3.967 14.065 1.00 95.19 93 ASP A C 1
ATOM 725 O O . ASP A 1 93 ? -0.223 -4.074 14.336 1.00 95.19 93 ASP A O 1
ATOM 729 N N . VAL A 1 94 ? 1.587 -2.783 14.146 1.00 96.94 94 VAL A N 1
ATOM 730 C CA . VAL A 1 94 ? 0.922 -1.577 14.666 1.00 96.94 94 VAL A CA 1
ATOM 731 C C . VAL A 1 94 ? 1.052 -0.425 13.685 1.00 96.94 94 VAL A C 1
ATOM 733 O O . VAL A 1 94 ? 2.144 0.091 13.449 1.00 96.94 94 VAL A O 1
ATOM 736 N N . VAL A 1 95 ? -0.088 0.028 13.166 1.00 97.88 95 VAL A N 1
ATOM 737 C CA . VAL A 1 95 ? -0.179 1.235 12.341 1.00 97.88 95 VAL A CA 1
ATOM 738 C C . VAL A 1 95 ? -0.876 2.343 13.116 1.00 97.88 95 VAL A C 1
ATOM 740 O O . VAL A 1 95 ? -1.965 2.148 13.649 1.00 97.88 95 VAL A O 1
ATOM 743 N N . VAL A 1 96 ? -0.267 3.522 13.145 1.00 97.88 96 VAL A N 1
ATOM 744 C CA . VAL A 1 96 ? -0.853 4.747 13.686 1.00 97.88 96 VAL A CA 1
ATOM 745 C C . VAL A 1 96 ? -1.483 5.538 12.550 1.00 97.88 96 VAL A C 1
ATOM 747 O O . VAL A 1 96 ? -0.820 5.868 11.560 1.00 97.88 96 VAL A O 1
ATOM 750 N N . VAL A 1 97 ? -2.770 5.823 12.713 1.00 97.50 97 VAL A N 1
ATOM 751 C CA . VAL A 1 97 ? -3.559 6.683 11.836 1.00 97.50 97 VAL A CA 1
ATOM 752 C C . VAL A 1 97 ? -3.276 8.147 12.203 1.00 97.50 97 VAL A C 1
ATOM 754 O O . VAL A 1 97 ? -3.214 8.455 13.393 1.00 97.50 97 VAL A O 1
ATOM 757 N N . PRO A 1 98 ? -3.102 9.063 11.235 1.00 96.75 98 PRO A N 1
ATOM 758 C CA . PRO A 1 98 ? -2.815 10.453 11.560 1.00 96.75 98 PRO A CA 1
ATOM 759 C C . PRO A 1 98 ? -4.041 11.196 12.126 1.00 96.75 98 PRO A C 1
ATOM 761 O O . PRO A 1 98 ? -5.192 10.807 11.910 1.00 96.75 98 PRO A O 1
ATOM 764 N N . GLU A 1 99 ? -3.783 12.274 12.874 1.00 94.94 99 GLU A N 1
ATOM 765 C CA . GLU A 1 99 ? -4.795 13.037 13.632 1.00 94.94 99 GLU A CA 1
ATOM 766 C C . GLU A 1 99 ? -5.850 13.717 12.750 1.00 94.94 99 GLU A C 1
ATOM 768 O O . GLU A 1 99 ? -6.988 13.896 13.168 1.00 94.94 99 GLU A O 1
ATOM 773 N N . ASN A 1 100 ? -5.505 14.063 11.507 1.00 91.56 100 ASN A N 1
ATOM 774 C CA . ASN A 1 100 ? -6.459 14.606 10.535 1.00 91.56 100 ASN A CA 1
ATOM 775 C C . ASN A 1 100 ? -7.510 13.577 10.075 1.00 91.56 100 ASN A C 1
ATOM 777 O O . ASN A 1 100 ? -8.464 13.958 9.399 1.00 91.56 100 ASN A O 1
ATOM 781 N N . TYR A 1 101 ? -7.338 12.299 10.425 1.00 92.19 101 TYR A N 1
ATOM 782 C CA . TYR A 1 101 ? -8.387 11.289 10.356 1.00 92.19 101 TYR A CA 1
ATOM 783 C C . TYR A 1 101 ? -8.995 11.067 11.746 1.00 92.19 101 TYR A C 1
ATOM 785 O O . TYR A 1 101 ? -9.965 11.729 12.099 1.00 92.19 101 TYR A O 1
ATOM 793 N N . ASP A 1 102 ? -8.466 10.121 12.532 1.00 94.12 102 ASP A N 1
ATOM 794 C CA . ASP A 1 102 ? -9.024 9.787 13.850 1.00 94.12 102 ASP A CA 1
ATOM 795 C C . ASP A 1 102 ? -7.994 9.415 14.929 1.00 94.12 102 ASP A C 1
ATOM 797 O O . ASP A 1 102 ? -8.397 8.954 16.002 1.00 94.12 102 ASP A O 1
ATOM 801 N N . GLY A 1 103 ? -6.690 9.554 14.645 1.00 95.69 103 GLY A N 1
ATOM 802 C CA . GLY A 1 103 ? -5.603 9.285 15.601 1.00 95.69 103 GLY A CA 1
ATOM 803 C C . GLY A 1 103 ? -5.528 7.839 16.118 1.00 95.69 103 GLY A C 1
ATOM 804 O O . GLY A 1 103 ? -4.789 7.539 17.057 1.00 95.69 103 GLY A O 1
ATOM 805 N N . SER A 1 104 ? -6.328 6.916 15.570 1.00 96.56 104 SER A N 1
ATOM 806 C CA . SER A 1 104 ? -6.439 5.557 16.103 1.00 96.56 104 SER A CA 1
ATOM 807 C C . SER A 1 104 ? -5.193 4.711 15.834 1.00 96.56 104 SER A C 1
ATOM 809 O O . SER A 1 104 ? -4.430 4.942 14.896 1.00 96.56 104 SER A O 1
ATOM 811 N N . LYS A 1 105 ? -5.005 3.667 16.649 1.00 97.81 105 LYS A N 1
ATOM 812 C CA . LYS A 1 105 ? -4.073 2.580 16.341 1.00 97.81 105 LYS A CA 1
ATOM 813 C C . LYS A 1 105 ? -4.828 1.423 15.700 1.00 97.81 105 LYS A C 1
ATOM 815 O O . LYS A 1 105 ? -5.858 0.986 16.214 1.00 97.81 105 LYS A O 1
ATOM 820 N N . LEU A 1 106 ? -4.293 0.931 14.592 1.00 97.94 106 LEU A N 1
ATOM 821 C CA . LEU A 1 106 ? -4.708 -0.297 13.934 1.00 97.94 106 LEU A CA 1
ATOM 822 C C . LEU A 1 106 ? -3.733 -1.389 14.365 1.00 97.94 106 LEU A C 1
ATOM 824 O O . LEU A 1 106 ? -2.567 -1.374 13.968 1.00 97.94 106 LEU A O 1
ATOM 828 N N . ILE A 1 107 ? -4.203 -2.307 15.203 1.00 98.06 107 ILE A N 1
ATOM 829 C CA . ILE A 1 107 ? -3.381 -3.385 15.752 1.00 98.06 107 ILE A CA 1
ATOM 830 C C . ILE A 1 107 ? -3.712 -4.659 14.985 1.00 98.06 107 ILE A C 1
ATOM 832 O O . ILE A 1 107 ? -4.836 -5.158 15.050 1.00 98.06 107 ILE A O 1
ATOM 836 N N . LYS A 1 108 ? -2.753 -5.187 14.232 1.00 97.31 108 LYS A N 1
ATOM 837 C CA . LYS A 1 108 ? -2.901 -6.454 13.525 1.00 97.31 108 LYS A CA 1
ATOM 838 C C . LYS A 1 108 ? -2.897 -7.594 14.537 1.00 97.31 108 LYS A C 1
ATOM 840 O O . LYS A 1 108 ? -1.944 -7.803 15.273 1.00 97.31 108 LYS A O 1
ATOM 845 N N . VAL A 1 109 ? -3.994 -8.338 14.554 1.00 97.44 109 VAL A N 1
ATOM 846 C CA . VAL A 1 109 ? -4.210 -9.480 15.452 1.00 97.44 109 VAL A CA 1
ATOM 847 C C . VAL A 1 109 ? -3.799 -10.768 14.755 1.00 97.44 109 VAL A C 1
ATOM 849 O O . VAL A 1 109 ? -3.253 -11.682 15.370 1.00 97.44 109 VAL A O 1
ATOM 852 N N . ARG A 1 110 ? -4.098 -10.869 13.452 1.00 96.81 110 ARG A N 1
ATOM 853 C CA . ARG A 1 110 ? -3.767 -12.048 12.657 1.00 96.81 110 ARG A CA 1
ATOM 854 C C . ARG A 1 110 ? -3.708 -11.754 11.168 1.00 96.81 110 ARG A C 1
ATOM 856 O O . ARG A 1 110 ? -4.682 -11.269 10.593 1.00 96.81 110 ARG A O 1
ATOM 863 N N . ASP A 1 111 ? -2.623 -12.199 10.548 1.00 95.50 111 ASP A N 1
ATOM 864 C CA . ASP A 1 111 ? -2.474 -12.232 9.099 1.00 95.50 111 ASP A CA 1
ATOM 865 C C . ASP A 1 111 ? -2.899 -13.572 8.503 1.00 95.50 111 ASP A C 1
ATOM 867 O O . ASP A 1 111 ? -2.538 -14.655 8.971 1.00 95.50 111 ASP A O 1
ATOM 871 N N . PHE A 1 112 ? -3.618 -13.485 7.391 1.00 96.88 112 PHE A N 1
ATOM 872 C CA . PHE A 1 112 ? -3.858 -14.581 6.469 1.00 96.88 112 PHE A CA 1
ATOM 873 C C . PHE A 1 112 ? -3.159 -14.219 5.157 1.00 96.88 112 PHE A C 1
ATOM 875 O O . PHE A 1 112 ? -3.753 -13.528 4.323 1.00 96.88 112 PHE A O 1
ATOM 882 N N . PRO A 1 113 ? -1.890 -14.635 4.980 1.00 94.75 113 PRO A N 1
ATOM 883 C CA . PRO A 1 113 ? -1.080 -14.220 3.843 1.00 94.75 113 PRO A CA 1
ATOM 884 C C . PRO A 1 113 ? -1.693 -14.686 2.525 1.00 94.75 113 PRO A C 1
ATOM 886 O O . PRO A 1 113 ? -2.511 -15.613 2.485 1.00 94.75 113 PRO A O 1
ATOM 889 N N . PHE A 1 114 ? -1.270 -14.049 1.433 1.00 94.50 114 PHE A N 1
ATOM 890 C CA . PHE A 1 114 ? -1.752 -14.389 0.102 1.00 94.50 114 PHE A CA 1
ATOM 891 C C . PHE A 1 114 ? -1.507 -15.869 -0.197 1.00 94.50 114 PHE A C 1
ATOM 893 O O . PHE A 1 114 ? -0.391 -16.373 -0.085 1.00 94.50 114 PHE A O 1
ATOM 900 N N . LYS A 1 115 ? -2.565 -16.564 -0.615 1.00 93.56 115 LYS A N 1
ATOM 901 C CA . LYS A 1 115 ? -2.482 -17.948 -1.091 1.00 93.56 115 LYS A CA 1
ATOM 902 C C . LYS A 1 115 ? -3.051 -18.031 -2.495 1.00 93.56 115 LYS A C 1
ATOM 904 O O . LYS A 1 115 ? -4.201 -17.651 -2.709 1.00 93.56 115 LYS A O 1
ATOM 909 N N . SER A 1 116 ? -2.301 -18.623 -3.424 1.00 93.19 116 SER A N 1
ATOM 910 C CA . SER A 1 116 ? -2.703 -18.760 -4.834 1.00 93.19 116 SER A CA 1
ATOM 911 C C . SER A 1 116 ? -4.050 -19.465 -5.014 1.00 93.19 116 SER A C 1
ATOM 913 O O . SER A 1 116 ? -4.818 -19.089 -5.895 1.00 93.19 116 SER A O 1
ATOM 915 N N . LYS A 1 117 ? -4.384 -20.420 -4.130 1.00 93.94 117 LYS A N 1
ATOM 916 C CA . LYS A 1 117 ? -5.700 -21.083 -4.090 1.00 93.94 117 LYS A CA 1
ATOM 917 C C . LYS A 1 117 ? -6.853 -20.092 -3.890 1.00 93.94 117 LYS A C 1
ATOM 919 O O . LYS A 1 117 ? -7.897 -20.244 -4.508 1.00 93.94 117 LYS A O 1
ATOM 924 N N . TYR A 1 118 ? -6.666 -19.089 -3.031 1.00 92.25 118 TYR A N 1
ATOM 925 C CA . TYR A 1 118 ? -7.705 -18.118 -2.678 1.00 92.25 118 TYR A CA 1
ATOM 926 C C . TYR A 1 118 ? -7.583 -16.803 -3.452 1.00 92.25 118 TYR A C 1
ATOM 928 O O . TYR A 1 118 ? -8.552 -16.056 -3.513 1.00 92.25 118 TYR A O 1
ATOM 936 N N . ARG A 1 119 ? -6.420 -16.511 -4.054 1.00 95.50 119 ARG A N 1
ATOM 937 C CA . ARG A 1 119 ? -6.135 -15.281 -4.823 1.00 95.50 119 ARG A CA 1
ATOM 938 C C . ARG A 1 119 ? -6.444 -13.989 -4.052 1.00 95.50 119 ARG A C 1
ATOM 940 O O . ARG A 1 119 ? -6.812 -12.973 -4.643 1.00 95.50 119 ARG A O 1
ATOM 947 N N . ARG A 1 120 ? -6.304 -14.042 -2.729 1.00 96.56 120 ARG A N 1
ATOM 948 C CA . ARG A 1 120 ? -6.507 -12.934 -1.794 1.00 96.56 120 ARG A CA 1
ATOM 949 C C . ARG A 1 120 ? -5.683 -13.151 -0.531 1.00 96.56 120 ARG A C 1
ATOM 951 O O . ARG A 1 120 ? -5.288 -14.283 -0.241 1.00 96.56 120 ARG A O 1
ATOM 958 N N . MET A 1 121 ? -5.474 -12.073 0.207 1.00 96.81 121 MET A N 1
ATOM 959 C CA . MET A 1 121 ? -5.019 -12.081 1.593 1.00 96.81 121 MET A CA 1
ATOM 960 C C . MET A 1 121 ? -6.006 -11.305 2.459 1.00 96.81 121 MET A C 1
ATOM 962 O O . MET A 1 121 ? -6.771 -10.484 1.948 1.00 96.81 121 MET A O 1
ATOM 966 N N . SER A 1 122 ? -5.981 -11.560 3.759 1.00 97.50 122 SER A N 1
ATOM 967 C CA . SER A 1 122 ? -6.798 -10.829 4.720 1.00 97.50 122 SER A CA 1
ATOM 968 C C . SER A 1 122 ? -6.064 -10.629 6.032 1.00 97.50 122 SER A C 1
ATOM 970 O O . SER A 1 122 ? -5.158 -11.388 6.366 1.00 97.50 122 SER A O 1
ATOM 972 N N . VAL A 1 123 ? -6.485 -9.631 6.792 1.00 97.94 123 VAL A N 1
ATOM 973 C CA . VAL A 1 123 ? -5.936 -9.322 8.109 1.00 97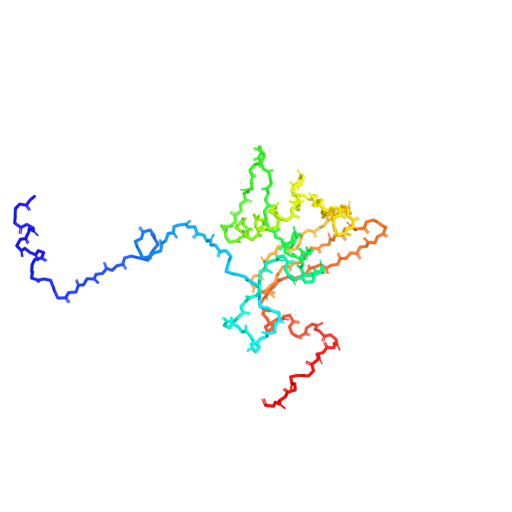.94 123 VAL A CA 1
ATOM 974 C C . VAL A 1 123 ? -7.073 -9.011 9.069 1.00 97.94 123 VAL A C 1
ATOM 976 O O . VAL A 1 123 ? -8.026 -8.316 8.709 1.00 97.94 123 VAL A O 1
ATOM 979 N N . VAL A 1 124 ? -6.984 -9.558 10.278 1.00 98.31 124 VAL A N 1
ATOM 980 C CA . VAL A 1 124 ? -7.847 -9.188 11.402 1.00 98.31 124 VAL A CA 1
ATOM 981 C C . VAL A 1 124 ? -7.152 -8.065 12.151 1.00 98.31 124 VAL A C 1
ATOM 983 O O . VAL A 1 124 ? -6.011 -8.226 12.585 1.00 98.31 124 VAL A O 1
ATOM 986 N N . VAL A 1 125 ? -7.837 -6.937 12.290 1.00 98.12 125 VAL A N 1
ATOM 987 C CA . VAL A 1 125 ? -7.308 -5.718 12.898 1.00 98.12 125 VAL A CA 1
ATOM 988 C C . VAL A 1 125 ? -8.213 -5.298 14.041 1.00 98.12 125 VAL A C 1
ATOM 990 O O . VAL A 1 125 ? -9.427 -5.200 13.869 1.00 98.12 125 VAL A O 1
ATOM 993 N N . GLN A 1 126 ? -7.624 -5.021 15.194 1.00 98.00 126 GLN A N 1
ATOM 994 C CA . GLN A 1 126 ? -8.294 -4.346 16.290 1.00 98.00 126 GLN A CA 1
ATOM 995 C C . GLN A 1 126 ? -8.152 -2.830 16.119 1.00 98.00 126 GLN A C 1
ATOM 997 O O . GLN A 1 126 ? -7.054 -2.311 15.912 1.00 98.00 126 GLN A O 1
ATOM 1002 N N . VAL A 1 127 ? -9.276 -2.124 16.215 1.00 96.00 127 VAL A N 1
ATOM 1003 C CA . VAL A 1 127 ? -9.366 -0.662 16.195 1.00 96.00 127 VAL A CA 1
ATOM 1004 C C . VAL A 1 127 ? -10.209 -0.244 17.393 1.00 96.00 127 VAL A C 1
ATOM 1006 O O . VAL A 1 127 ? -11.421 -0.471 17.407 1.00 96.00 127 VAL A O 1
ATOM 1009 N N . LYS A 1 128 ? -9.575 0.359 18.407 1.00 92.56 128 LYS A N 1
ATOM 1010 C CA . LYS A 1 128 ? -10.211 0.621 19.714 1.00 92.56 128 LYS A CA 1
ATOM 1011 C C . LYS A 1 128 ? -10.796 -0.694 20.279 1.00 92.56 128 LYS A C 1
ATOM 1013 O O . LYS A 1 128 ? -10.080 -1.692 20.356 1.00 92.56 128 LYS A O 1
ATOM 1018 N N . ASP A 1 129 ? -12.092 -0.725 20.583 1.00 93.94 129 ASP A N 1
ATOM 1019 C CA . ASP A 1 129 ? -12.793 -1.893 21.144 1.00 93.94 129 ASP A CA 1
ATOM 1020 C C . ASP A 1 129 ? -13.477 -2.774 20.083 1.00 93.94 129 ASP A C 1
ATOM 1022 O O . ASP A 1 129 ? -14.344 -3.589 20.398 1.00 93.9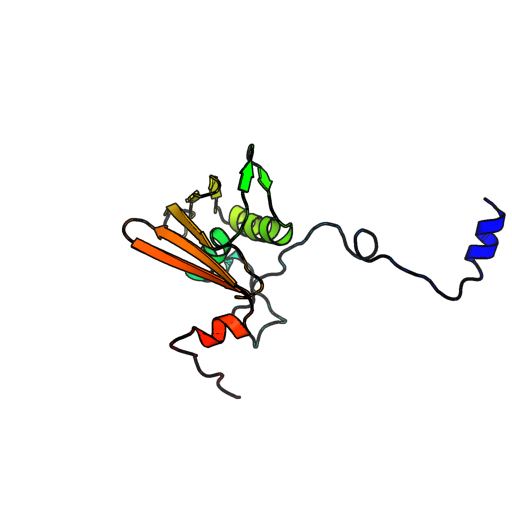4 129 ASP A O 1
ATOM 1026 N N . ARG A 1 130 ? -13.144 -2.593 18.797 1.00 96.31 130 ARG A N 1
ATOM 1027 C CA . ARG A 1 130 ? -13.764 -3.327 17.685 1.00 96.31 130 ARG A CA 1
ATOM 1028 C C . ARG A 1 130 ? -12.735 -4.098 16.878 1.00 96.31 130 ARG A C 1
ATOM 1030 O O . ARG A 1 130 ? -11.606 -3.653 16.698 1.00 96.31 130 ARG A O 1
ATOM 1037 N N . TYR A 1 131 ? -13.174 -5.219 16.318 1.00 97.56 131 TYR A N 1
ATOM 1038 C CA . TYR A 1 131 ? -12.408 -5.985 15.342 1.00 97.56 131 TYR A CA 1
ATOM 1039 C C . TYR A 1 131 ? -12.968 -5.759 13.941 1.00 97.56 131 TYR A C 1
ATOM 1041 O O . TYR A 1 131 ? -14.180 -5.770 13.728 1.00 97.56 131 TYR A O 1
ATOM 1049 N N . MET A 1 132 ? -12.068 -5.567 12.985 1.00 96.75 132 MET A N 1
ATOM 1050 C CA . MET A 1 132 ? -12.363 -5.432 11.566 1.00 96.75 132 MET A CA 1
ATOM 1051 C C . MET A 1 132 ? -11.557 -6.463 10.782 1.00 96.75 132 MET A C 1
ATOM 1053 O O . MET A 1 132 ? -10.446 -6.828 11.168 1.00 96.75 132 MET A O 1
ATOM 1057 N N . VAL A 1 133 ? -12.108 -6.916 9.658 1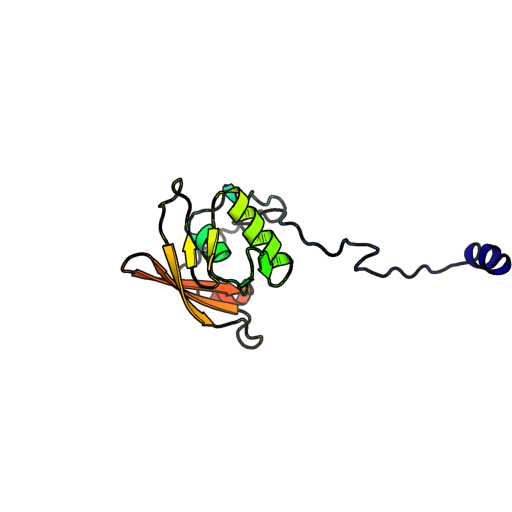.00 97.25 133 VAL A N 1
ATOM 1058 C CA . VAL A 1 133 ? -11.385 -7.753 8.700 1.00 97.25 133 VAL A CA 1
ATOM 1059 C C . VAL A 1 133 ? -11.198 -6.957 7.422 1.00 97.25 133 VAL A C 1
ATOM 1061 O O . VAL A 1 133 ? -12.173 -6.539 6.802 1.00 97.25 133 VAL A O 1
ATOM 1064 N N . PHE A 1 134 ? -9.946 -6.772 7.020 1.00 97.12 134 PHE A N 1
ATOM 1065 C CA . PHE A 1 134 ? -9.601 -6.156 5.744 1.00 97.12 134 PHE A CA 1
ATOM 1066 C C . PHE A 1 134 ? -9.080 -7.215 4.782 1.00 97.12 134 PHE A C 1
ATOM 1068 O O . PHE A 1 134 ? -8.372 -8.140 5.185 1.00 97.12 134 PHE A O 1
ATOM 1075 N N . VAL A 1 135 ? -9.441 -7.088 3.507 1.00 96.62 135 VAL A N 1
ATOM 1076 C CA . VAL A 1 135 ? -9.130 -8.071 2.465 1.00 96.62 135 VAL A CA 1
ATOM 1077 C C . VAL A 1 135 ? -8.632 -7.341 1.221 1.00 96.62 135 VAL A C 1
ATOM 1079 O O . VAL A 1 135 ? -9.240 -6.358 0.805 1.00 96.62 135 VAL A O 1
ATOM 1082 N N . LYS A 1 136 ? -7.567 -7.853 0.595 1.00 95.56 136 LYS A N 1
ATOM 1083 C CA . LYS A 1 136 ? -7.139 -7.453 -0.755 1.00 95.56 136 LYS A CA 1
ATOM 1084 C C . LYS A 1 136 ? -6.882 -8.681 -1.623 1.00 95.56 136 LYS A C 1
ATOM 1086 O O . LYS A 1 136 ? -6.434 -9.721 -1.135 1.00 95.56 136 LYS A O 1
ATOM 1091 N N . GLY A 1 137 ? -7.160 -8.586 -2.917 1.00 94.75 137 GLY A N 1
ATOM 1092 C CA . GLY A 1 137 ? -7.036 -9.718 -3.830 1.00 94.75 137 GLY A CA 1
ATOM 1093 C C . GLY A 1 137 ? -7.514 -9.400 -5.237 1.00 94.75 137 GLY A C 1
ATOM 1094 O O . GLY A 1 137 ? -7.806 -8.253 -5.562 1.00 94.75 137 GLY A O 1
ATOM 1095 N N . LYS A 1 138 ? -7.595 -10.437 -6.075 1.00 92.50 138 LYS A N 1
ATOM 1096 C CA . LYS A 1 138 ? -8.070 -10.290 -7.454 1.00 92.50 138 LYS A CA 1
ATOM 1097 C C . LYS A 1 138 ? -9.523 -9.775 -7.461 1.00 92.50 138 LYS A C 1
ATOM 1099 O O . LYS A 1 138 ? -10.341 -10.368 -6.753 1.00 92.50 138 LYS A O 1
ATOM 1104 N N . PRO A 1 139 ? -9.878 -8.773 -8.292 1.00 90.00 139 PRO A N 1
ATOM 1105 C CA . PRO A 1 139 ? -11.234 -8.216 -8.332 1.00 90.00 139 PRO A CA 1
ATOM 1106 C C . PRO A 1 139 ? -12.329 -9.276 -8.488 1.00 90.00 139 PRO A C 1
ATOM 1108 O O . PRO A 1 139 ? -13.239 -9.339 -7.671 1.00 90.00 139 PRO A O 1
ATOM 1111 N N . SER A 1 140 ? -12.168 -10.207 -9.436 1.00 90.31 140 SER A N 1
ATOM 1112 C CA . SER A 1 140 ? -13.126 -11.302 -9.667 1.00 90.31 140 SER A CA 1
ATOM 1113 C C . SER A 1 140 ? -13.344 -12.201 -8.441 1.00 90.31 140 SER A C 1
ATOM 1115 O O . SER A 1 140 ? -14.410 -12.779 -8.272 1.00 90.31 140 SER A O 1
ATOM 1117 N N . THR A 1 141 ? -12.326 -12.356 -7.586 1.00 93.25 141 THR A N 1
ATOM 1118 C CA . THR A 1 141 ? -12.446 -13.123 -6.339 1.00 93.25 141 THR A CA 1
ATOM 1119 C C . THR A 1 141 ? -13.249 -12.344 -5.304 1.00 93.25 141 THR A C 1
ATOM 1121 O O . THR A 1 141 ? -14.103 -12.925 -4.639 1.00 93.25 141 THR A O 1
ATOM 1124 N N . LEU A 1 142 ? -12.963 -11.050 -5.137 1.00 92.88 142 LEU A N 1
ATOM 1125 C CA . LEU A 1 142 ? -13.624 -10.224 -4.125 1.00 92.88 142 LEU A CA 1
ATOM 1126 C C . LEU A 1 142 ? -15.074 -9.909 -4.493 1.00 92.88 142 LEU A C 1
ATOM 1128 O O . LEU A 1 142 ? -15.918 -9.914 -3.607 1.00 92.88 142 LEU A O 1
ATOM 1132 N N . GLN A 1 143 ? -15.374 -9.746 -5.783 1.00 90.44 143 GLN A N 1
ATOM 1133 C CA . GLN A 1 143 ? -16.727 -9.489 -6.279 1.00 90.44 143 GLN A CA 1
ATOM 1134 C C . GLN A 1 143 ? -17.734 -10.554 -5.822 1.00 90.44 143 GLN A C 1
ATOM 1136 O O . GLN A 1 143 ? -18.844 -10.228 -5.422 1.00 90.44 143 GLN A O 1
ATOM 1141 N N . SER A 1 144 ? -17.322 -11.827 -5.788 1.00 89.38 144 SER A N 1
ATOM 1142 C CA . SER A 1 144 ? -18.163 -12.927 -5.289 1.00 89.38 144 SER A CA 1
ATOM 1143 C C . SER A 1 144 ? -18.471 -12.870 -3.784 1.00 89.38 144 SER A C 1
ATOM 1145 O O . SER A 1 144 ? -19.297 -13.637 -3.301 1.00 89.38 144 SER A O 1
ATOM 1147 N N . MET A 1 145 ? -17.784 -12.007 -3.029 1.00 90.81 145 MET A N 1
ATOM 1148 C CA . MET A 1 145 ? -17.934 -11.867 -1.577 1.00 90.81 145 MET A CA 1
ATOM 1149 C C . MET A 1 145 ? -18.811 -10.677 -1.177 1.00 90.81 145 MET A C 1
ATOM 1151 O O . MET A 1 145 ? -19.143 -10.548 0.001 1.00 90.81 145 MET A O 1
ATOM 1155 N N . TYR A 1 146 ? -19.139 -9.782 -2.110 1.00 88.75 146 TYR A N 1
ATOM 1156 C CA . TYR A 1 146 ? -19.928 -8.593 -1.815 1.00 88.75 146 TYR A CA 1
ATOM 1157 C C . TYR A 1 146 ? -21.403 -8.962 -1.653 1.00 88.75 146 TYR A C 1
ATOM 1159 O O . TYR A 1 146 ? -21.969 -9.689 -2.464 1.00 88.75 146 TYR A O 1
ATOM 1167 N N . THR A 1 147 ? -22.028 -8.471 -0.582 1.00 86.38 147 THR A N 1
ATOM 1168 C CA . THR A 1 147 ? -23.460 -8.687 -0.314 1.00 86.38 147 THR A CA 1
ATOM 1169 C C . THR A 1 147 ? -24.342 -7.655 -1.008 1.00 86.38 147 THR A C 1
ATOM 1171 O O . THR A 1 147 ? -25.517 -7.915 -1.233 1.00 86.38 147 THR A O 1
ATOM 1174 N N . HIS A 1 148 ? -23.768 -6.504 -1.361 1.00 77.06 148 HIS A N 1
ATOM 1175 C CA . HIS A 1 148 ? -24.401 -5.442 -2.128 1.00 77.06 148 HIS A CA 1
ATOM 1176 C C . HIS A 1 148 ? -23.440 -5.086 -3.257 1.00 77.06 148 HIS A C 1
ATOM 1178 O O . HIS A 1 148 ? -22.424 -4.429 -3.034 1.00 77.06 148 HIS A O 1
ATOM 1184 N N . ASN A 1 149 ? -23.729 -5.586 -4.453 1.00 60.34 149 ASN A N 1
ATOM 1185 C CA . ASN A 1 149 ? -23.149 -5.013 -5.653 1.00 60.34 149 ASN A CA 1
ATOM 1186 C C . ASN A 1 149 ? -24.020 -3.802 -5.959 1.00 60.34 149 ASN A C 1
ATOM 1188 O O . ASN A 1 149 ? -25.202 -3.977 -6.246 1.00 60.34 149 ASN A O 1
ATOM 1192 N N . GLU A 1 150 ? -23.475 -2.589 -5.864 1.00 58.88 150 GLU A N 1
ATOM 1193 C CA . GLU A 1 150 ? -24.053 -1.504 -6.651 1.00 58.88 150 GLU A CA 1
ATOM 1194 C C . GLU A 1 150 ? -24.007 -2.009 -8.090 1.00 58.88 150 GLU A C 1
ATOM 1196 O O . GLU A 1 150 ? -22.927 -2.284 -8.624 1.00 58.88 150 GLU A O 1
ATOM 1201 N N . GLU A 1 151 ? -25.183 -2.323 -8.636 1.00 47.97 151 GLU A N 1
ATOM 1202 C CA . GLU A 1 151 ? -25.309 -2.820 -9.993 1.00 47.97 151 GLU A CA 1
ATOM 1203 C C . GLU A 1 151 ? -24.486 -1.906 -10.890 1.00 47.97 151 GLU A C 1
ATOM 1205 O O . GLU A 1 151 ? -24.511 -0.680 -10.752 1.00 47.97 151 GLU A O 1
ATOM 1210 N N . GLN A 1 152 ? -23.709 -2.513 -11.785 1.00 47.59 152 GLN A N 1
ATOM 1211 C CA . GLN A 1 152 ? -23.145 -1.789 -12.904 1.00 47.59 152 GLN A CA 1
ATOM 1212 C C . GLN A 1 152 ? -24.335 -1.178 -13.636 1.00 47.59 152 GLN A C 1
ATOM 1214 O O . GLN A 1 152 ? -24.984 -1.859 -14.420 1.00 47.59 152 GLN A O 1
ATOM 1219 N N . THR A 1 153 ? -24.662 0.080 -13.340 1.00 36.88 153 THR A N 1
ATOM 1220 C CA . THR A 1 153 ? -25.625 0.832 -14.126 1.00 36.88 153 THR A CA 1
ATOM 1221 C C . THR A 1 153 ? -24.995 0.935 -15.504 1.00 36.88 153 THR A C 1
ATOM 1223 O O . THR A 1 153 ? -24.076 1.736 -15.730 1.00 36.88 153 THR A O 1
ATOM 1226 N N . GLU A 1 154 ? -25.402 0.021 -16.379 1.00 38.06 154 GLU A N 1
ATOM 1227 C CA . GLU A 1 154 ? -25.230 0.109 -17.814 1.00 38.06 154 GLU A CA 1
ATOM 1228 C C . GLU A 1 154 ? -25.800 1.465 -18.230 1.00 38.06 154 GLU A C 1
ATOM 1230 O O . GLU A 1 154 ? -26.980 1.769 -18.037 1.00 38.06 154 GLU A O 1
ATOM 1235 N N . ARG A 1 155 ? -24.910 2.322 -18.711 1.00 34.12 155 ARG A N 1
ATOM 1236 C CA . ARG A 1 155 ? -25.215 3.461 -19.563 1.00 34.12 155 ARG A CA 1
ATOM 1237 C C . ARG A 1 155 ? -24.130 3.511 -20.614 1.00 34.12 155 ARG A C 1
ATOM 1239 O O . ARG A 1 155 ? -22.955 3.348 -20.208 1.00 34.12 155 ARG A O 1
#

pLDDT: mean 90.89, std 10.72, range [34.12, 98.31]

InterPro domains:
  IPR006544 P-type ATPase, subfamily V [PTHR45630] (2-149)
  IPR018303 P-type ATPase, phosphorylation site [PS00154] (17-23)
  IPR023214 HAD superfamily [G3DSA:3.40.50.1000] (12-26)
  IPR023299 P-type ATPase, cytoplasmic domain N [G3DSA:3.40.1110.10] (27-153)
  IPR023299 P-type ATPase, cytoplasmic domain N [SSF81660] (21-148)

Secondary structure (DSSP, 8-state):
--HHHHHTTS-S-----TBTTTB-S------B-SSGGGTTSPBPGGGS-HHHHHHHHHSS--EEETTEEES-HHHHHHHHHHHHTT-EEEETTEEEPPTTTT--EEEEEEEEEEETTTTEEEEEEEETTEEEEEEEE-HHHHHTT-S--------

Foldseek 3Di:
DVVVVVVVVPDPDDDDDCEPTVDDVADADPAADPDPVCVVPHDQPVPDDPVVVVLLQAQDQWFADPNDIDDDRVSRNSVVSVVVVPWDPPGSQWIADDVVPPRWIWGFPDWADDDPVQQKIWTWTDTPPDIDIHMDGDPVSVVVVDPDDPPPPDD

Organism: NCBI:txid215587

Radius of gyration: 20.98 Å; chains: 1; bounding box: 63×36×60 Å

Sequence (155 aa):
DPDRIIEAGDVDICCFDKTGTLTENHMRVRGIVCDPKSVDSPVPTAQVNFISARILAVCHSLRRLNGKLLGPDWEVSTFKELQEQGWKLEDTDVVVVPENYDGSKLIKVRDFPFKSKYRRMSVVVQVKDRYMVFVKGKPSTLQSMYTHNEEQTER